Protein AF-A0A6N3X4G0-F1 (afdb_monomer_lite)

pLDDT: mean 87.07, std 10.77, range [44.22, 97.31]

Sequence (84 aa):
MKVLLNLVAVVMGLLLTIVAGLLQPTMAVPTLGGLSLVELPTSGQLAAVLLTSLICGARVGLMTAVAYLAFGLTQLPVFHAGGG

Foldseek 3Di:
DLVVVLVVLLVVLLVQLLVQLVDFDWDFDQDPVGTDTDTDPDTRNVVSLVVSCVPVNVVSSVSSVVVNVVCLVVPDLSHRVGRD

Organism: NCBI:txid1608213

InterPro domains:
  IPR003784 BioY protein [PF02632] (39-84)

Secondary structure (DSSP, 8-state):
-HHHHHHHHHHHHHHHHHHHTT---EEEEEETTEEEEEE-S--THHHHHHHHHHHH-HHHHHHHHHHHHHHHHTT---STT---

Radius of gyration: 15.65 Å; chains: 1; bounding box: 41×20×45 Å

Structure (mmCIF, N/CA/C/O backbone):
data_AF-A0A6N3X4G0-F1
#
_entry.id   AF-A0A6N3X4G0-F1
#
loop_
_atom_site.group_PDB
_atom_site.id
_atom_site.type_symbol
_atom_site.label_atom_id
_atom_site.label_alt_id
_atom_site.label_comp_id
_atom_site.label_asym_id
_atom_site.label_entity_id
_atom_site.label_seq_id
_atom_site.pdbx_PDB_ins_code
_atom_site.Cartn_x
_atom_site.Cartn_y
_atom_site.Cartn_z
_atom_site.occupancy
_atom_site.B_iso_or_equiv
_atom_site.auth_seq_id
_atom_site.auth_comp_id
_atom_site.auth_asym_id
_atom_site.auth_atom_id
_atom_site.pdbx_PDB_model_num
ATOM 1 N N . MET A 1 1 ? -13.060 9.258 19.028 1.00 75.81 1 MET A N 1
ATOM 2 C CA . MET A 1 1 ? -12.239 10.015 18.049 1.00 75.81 1 MET A CA 1
ATOM 3 C C . MET A 1 1 ? -11.163 9.165 17.368 1.00 75.81 1 MET A C 1
ATOM 5 O O . MET A 1 1 ? -11.134 9.146 16.148 1.00 75.81 1 MET A O 1
ATOM 9 N N . LYS A 1 2 ? -10.337 8.401 18.104 1.00 85.44 2 LYS A N 1
ATOM 10 C CA . LYS A 1 2 ? -9.244 7.570 17.540 1.00 85.44 2 LYS A CA 1
ATOM 11 C C . LYS A 1 2 ? -9.662 6.590 16.427 1.00 85.44 2 LYS A C 1
ATOM 13 O O . LYS A 1 2 ? -8.944 6.428 15.452 1.00 85.44 2 LYS A O 1
ATOM 18 N N . VAL A 1 3 ? -10.840 5.975 16.553 1.00 91.50 3 VAL A N 1
ATOM 19 C CA . VAL A 1 3 ? -11.385 5.051 15.538 1.00 91.50 3 VAL A CA 1
ATOM 20 C C . VAL A 1 3 ? -11.638 5.757 14.205 1.00 91.50 3 VAL A C 1
ATOM 22 O O . VAL A 1 3 ? -11.303 5.223 13.156 1.00 91.50 3 VAL A O 1
ATOM 25 N N . LEU A 1 4 ? -12.184 6.972 14.256 1.00 93.12 4 LEU A N 1
ATOM 26 C CA . LEU A 1 4 ? -12.534 7.751 13.071 1.00 93.12 4 LEU A CA 1
ATOM 27 C C . LEU A 1 4 ? -11.270 8.200 12.327 1.00 93.12 4 LEU A C 1
ATOM 29 O O . LEU A 1 4 ? -11.207 8.104 11.109 1.00 93.12 4 LEU A O 1
ATOM 33 N N . LEU A 1 5 ? -10.227 8.577 13.074 1.00 94.12 5 LEU A N 1
ATOM 34 C CA . LEU A 1 5 ? -8.916 8.892 12.508 1.00 94.12 5 LEU A CA 1
ATOM 35 C C . LEU A 1 5 ? -8.289 7.681 11.802 1.00 94.12 5 LEU A C 1
ATOM 37 O O . LEU A 1 5 ? -7.804 7.812 10.684 1.00 94.12 5 LEU A O 1
ATOM 41 N N . ASN A 1 6 ? -8.347 6.497 12.422 1.00 93.88 6 ASN A N 1
ATOM 42 C CA . ASN A 1 6 ? -7.844 5.272 11.800 1.00 93.88 6 ASN A CA 1
ATOM 43 C C . ASN A 1 6 ? -8.625 4.923 10.531 1.00 93.88 6 ASN A C 1
ATOM 45 O O . ASN A 1 6 ? -8.018 4.519 9.550 1.00 93.88 6 ASN A O 1
ATOM 49 N N . LEU A 1 7 ? -9.949 5.096 10.534 1.00 94.38 7 LEU A N 1
ATOM 50 C CA . LEU A 1 7 ? -10.778 4.849 9.356 1.00 94.38 7 LEU A CA 1
ATOM 51 C C . LEU A 1 7 ? -10.395 5.780 8.199 1.00 94.38 7 LEU A C 1
ATOM 53 O O . LEU A 1 7 ? -10.164 5.308 7.091 1.00 94.38 7 LEU A O 1
ATOM 57 N N . VAL A 1 8 ? -10.258 7.081 8.465 1.00 96.50 8 VAL A N 1
ATOM 58 C CA . VAL A 1 8 ? -9.802 8.050 7.457 1.00 96.50 8 V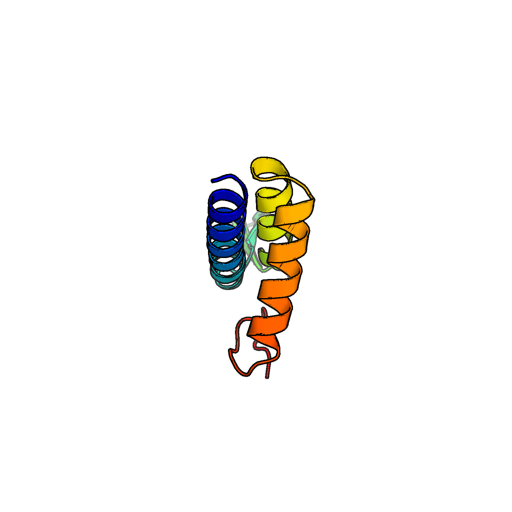AL A CA 1
ATOM 59 C C . VAL A 1 8 ? -8.411 7.679 6.945 1.00 96.50 8 VAL A C 1
ATOM 61 O O . VAL A 1 8 ? -8.184 7.696 5.741 1.00 96.50 8 VAL A O 1
ATOM 64 N N . ALA A 1 9 ? -7.4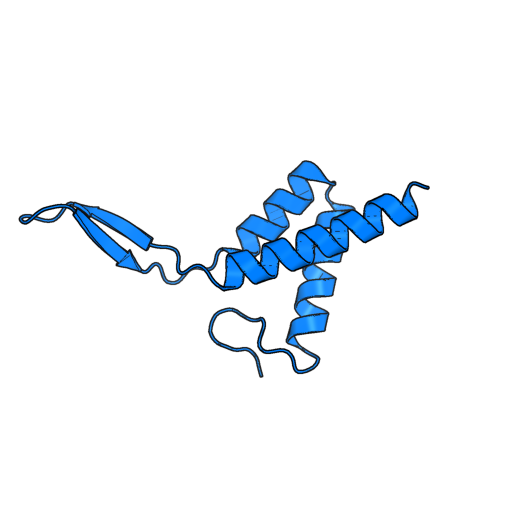98 7.276 7.828 1.00 95.00 9 ALA A N 1
ATOM 65 C CA . ALA A 1 9 ? -6.159 6.853 7.436 1.00 95.00 9 ALA A CA 1
ATOM 66 C C . ALA A 1 9 ? -6.165 5.589 6.557 1.00 95.00 9 ALA A C 1
ATOM 68 O O . ALA A 1 9 ? -5.421 5.537 5.583 1.00 95.00 9 ALA A O 1
ATOM 69 N N . VAL A 1 10 ? -7.032 4.609 6.842 1.00 96.94 10 VAL A N 1
ATOM 70 C CA . VAL A 1 10 ? -7.219 3.425 5.983 1.00 96.94 10 VAL A CA 1
ATOM 71 C C . VAL A 1 10 ? -7.760 3.826 4.612 1.00 96.94 10 VAL A C 1
ATOM 73 O O . VAL A 1 10 ? -7.263 3.340 3.603 1.00 96.94 10 VAL A O 1
ATOM 76 N N . VAL A 1 11 ? -8.746 4.727 4.552 1.00 96.38 11 VAL A N 1
ATOM 77 C CA . VAL A 1 11 ? -9.316 5.198 3.277 1.00 96.38 11 VAL A CA 1
ATOM 78 C C . VAL A 1 11 ? -8.273 5.957 2.456 1.00 96.38 11 VAL A C 1
ATOM 80 O O . VAL A 1 11 ? -8.129 5.706 1.263 1.00 96.38 11 VAL A O 1
ATOM 83 N N . MET A 1 12 ? -7.502 6.842 3.088 1.00 96.94 12 MET A N 1
ATOM 84 C CA . MET A 1 12 ? -6.423 7.572 2.418 1.00 96.94 12 MET A CA 1
ATOM 85 C C . MET A 1 12 ? -5.305 6.635 1.955 1.00 96.94 12 MET A C 1
ATOM 87 O O . MET A 1 12 ? -4.814 6.778 0.838 1.00 96.94 12 MET A O 1
ATOM 91 N N . GLY A 1 13 ? -4.941 5.651 2.780 1.00 96.25 13 GLY A N 1
ATOM 92 C CA . GLY A 1 13 ? -3.992 4.608 2.411 1.00 96.25 13 GLY A CA 1
ATOM 93 C C . GLY A 1 13 ? -4.476 3.790 1.220 1.00 96.25 13 GLY A C 1
ATOM 94 O O . GLY A 1 13 ? -3.712 3.561 0.289 1.00 96.25 13 GLY A O 1
ATOM 95 N N . LEU A 1 14 ? -5.760 3.419 1.206 1.00 95.00 14 LEU A N 1
ATOM 96 C CA . LEU A 1 14 ? -6.376 2.680 0.110 1.00 95.00 14 LEU A CA 1
ATOM 97 C C . LEU A 1 14 ? -6.288 3.488 -1.184 1.00 95.00 14 LEU A C 1
ATOM 99 O O . LEU A 1 14 ? -5.764 2.987 -2.172 1.00 95.00 14 LEU A O 1
ATOM 103 N N . LEU A 1 15 ? -6.726 4.750 -1.172 1.00 94.62 15 LEU A N 1
ATOM 104 C CA . LEU A 1 15 ? -6.640 5.632 -2.339 1.00 94.62 15 LEU A CA 1
ATOM 105 C C . LEU A 1 15 ? -5.198 5.787 -2.832 1.00 94.62 15 LEU A C 1
ATOM 107 O O . LEU A 1 15 ? -4.953 5.711 -4.034 1.00 94.62 15 LEU A O 1
ATOM 111 N N . LEU A 1 16 ? -4.236 5.939 -1.920 1.00 95.25 16 LEU A N 1
ATOM 112 C CA . LEU A 1 16 ? -2.821 6.000 -2.271 1.00 95.25 16 LEU A CA 1
ATOM 113 C C . LEU A 1 16 ? -2.342 4.701 -2.935 1.00 95.25 16 LEU A C 1
ATOM 115 O O . LEU A 1 16 ? -1.626 4.764 -3.932 1.00 95.25 16 LEU A O 1
ATOM 119 N N . THR A 1 17 ? -2.746 3.534 -2.423 1.00 93.56 17 THR A N 1
ATOM 120 C CA . THR A 1 17 ? -2.437 2.233 -3.035 1.00 93.56 17 THR A CA 1
ATOM 121 C C . THR A 1 17 ? -2.990 2.147 -4.451 1.00 93.56 17 THR A C 1
ATOM 123 O O . THR A 1 17 ? -2.263 1.748 -5.355 1.00 93.56 17 THR A O 1
ATOM 126 N N . ILE A 1 18 ? -4.229 2.586 -4.672 1.00 90.75 18 ILE A N 1
ATOM 127 C CA . ILE A 1 18 ? -4.853 2.598 -6.000 1.00 90.75 18 ILE A CA 1
ATOM 128 C C . ILE A 1 18 ? -4.094 3.522 -6.954 1.00 90.75 18 ILE A C 1
ATOM 130 O O . ILE A 1 18 ? -3.766 3.113 -8.061 1.00 90.75 18 ILE A O 1
ATOM 134 N N . VAL A 1 19 ? -3.749 4.737 -6.523 1.00 90.44 19 VAL A N 1
ATOM 135 C CA . VAL A 1 19 ? -3.006 5.702 -7.353 1.00 90.44 19 VAL A CA 1
ATOM 136 C C . VAL A 1 19 ? -1.596 5.202 -7.673 1.00 90.44 19 VAL A C 1
ATOM 138 O O . VAL A 1 19 ? -1.151 5.300 -8.813 1.00 90.44 19 VAL A O 1
ATOM 141 N N . ALA A 1 20 ? -0.906 4.589 -6.710 1.00 89.94 20 ALA A N 1
ATOM 142 C CA . ALA A 1 20 ? 0.371 3.915 -6.952 1.00 89.94 20 ALA A CA 1
ATOM 143 C C . ALA A 1 20 ? 0.227 2.675 -7.866 1.00 89.94 20 ALA A C 1
ATOM 145 O O . ALA A 1 20 ? 1.201 2.190 -8.443 1.00 89.94 20 ALA A O 1
ATOM 146 N N . GLY A 1 21 ? -1.006 2.182 -8.003 1.00 86.31 21 GLY A N 1
ATOM 147 C CA . GLY A 1 21 ? -1.492 1.230 -8.997 1.00 86.31 21 GLY A CA 1
ATOM 148 C C . GLY A 1 21 ? -1.484 1.727 -10.442 1.00 86.31 21 GLY A C 1
ATOM 149 O O . GLY A 1 21 ? -1.417 0.934 -11.367 1.00 86.31 21 GLY A O 1
ATOM 150 N N . LEU A 1 22 ? -1.569 3.037 -10.654 1.00 83.31 22 LEU A N 1
ATOM 151 C CA . LEU A 1 22 ? -1.707 3.627 -11.990 1.00 83.31 22 LEU A CA 1
ATOM 152 C C . LEU A 1 22 ? -0.368 4.086 -12.575 1.00 83.31 22 LEU A C 1
ATOM 154 O O . LEU A 1 22 ? -0.280 4.416 -13.754 1.00 83.31 22 LEU A O 1
ATOM 158 N N . LEU A 1 23 ? 0.672 4.135 -11.745 1.00 80.38 23 LEU A N 1
ATOM 159 C CA . LEU A 1 23 ? 2.010 4.554 -12.134 1.00 80.38 23 LEU A CA 1
ATOM 160 C C . LEU A 1 23 ? 2.839 3.319 -12.487 1.00 80.38 23 LEU A C 1
ATOM 162 O O . LEU A 1 23 ? 3.100 2.490 -11.615 1.00 80.38 23 LEU A O 1
ATOM 166 N N . GLN A 1 24 ? 3.272 3.225 -13.745 1.00 78.31 24 GLN A N 1
ATOM 167 C CA . GLN A 1 24 ? 4.252 2.237 -14.200 1.00 78.31 24 GLN A CA 1
ATOM 168 C C . GLN A 1 24 ? 5.634 2.653 -13.668 1.00 78.31 24 GLN A C 1
ATOM 170 O O . GLN A 1 24 ? 6.141 3.707 -14.066 1.00 78.31 24 GLN A O 1
ATOM 175 N N . PRO A 1 25 ? 6.264 1.899 -12.750 1.00 81.31 25 PRO A N 1
ATOM 176 C CA . PRO A 1 25 ? 7.597 2.242 -12.284 1.00 81.31 25 PRO A CA 1
ATOM 177 C C . PRO A 1 25 ? 8.595 2.082 -13.432 1.00 81.31 25 PRO A C 1
ATOM 179 O O . PRO A 1 25 ? 8.702 1.017 -14.034 1.00 81.31 25 PRO A O 1
ATOM 182 N N . THR A 1 26 ? 9.348 3.136 -13.725 1.00 83.69 26 THR A N 1
ATOM 183 C CA . THR A 1 26 ? 10.387 3.125 -14.759 1.00 83.69 26 THR A CA 1
ATOM 184 C C . THR A 1 26 ? 11.741 3.435 -14.147 1.00 83.69 26 THR A C 1
ATOM 186 O O . THR A 1 26 ? 11.871 4.376 -13.363 1.00 83.69 26 THR A O 1
ATOM 189 N N . MET A 1 27 ? 12.764 2.688 -14.540 1.00 85.56 27 MET A N 1
ATOM 190 C CA . MET A 1 27 ? 14.149 2.953 -14.177 1.00 85.56 27 MET A CA 1
ATOM 191 C C . MET A 1 27 ? 14.871 3.596 -15.359 1.00 85.56 27 MET A C 1
ATOM 193 O O . MET A 1 27 ? 14.823 3.087 -16.476 1.00 85.56 27 MET A O 1
ATOM 197 N N . ALA A 1 28 ? 15.555 4.712 -15.117 1.00 87.62 28 ALA A N 1
ATOM 198 C CA . ALA A 1 28 ? 16.425 5.320 -16.114 1.00 87.62 28 ALA A CA 1
ATOM 199 C C . ALA A 1 28 ? 17.746 4.538 -16.173 1.00 87.62 28 ALA A C 1
ATOM 201 O O . ALA A 1 28 ? 18.506 4.516 -15.205 1.00 87.62 28 ALA A O 1
ATOM 202 N N . VAL A 1 29 ? 18.009 3.886 -17.303 1.00 87.81 29 VAL A N 1
ATOM 203 C CA . VAL A 1 29 ? 19.221 3.105 -17.555 1.00 87.81 29 VAL A CA 1
ATOM 204 C C . VAL A 1 29 ? 20.110 3.865 -18.542 1.00 87.81 29 VAL A C 1
ATOM 206 O O . VAL A 1 29 ? 19.636 4.270 -19.608 1.00 87.81 29 VAL A O 1
ATOM 209 N N . PRO A 1 30 ? 21.397 4.081 -18.221 1.00 84.56 30 PRO A N 1
ATOM 210 C CA . PRO A 1 30 ? 22.333 4.686 -19.1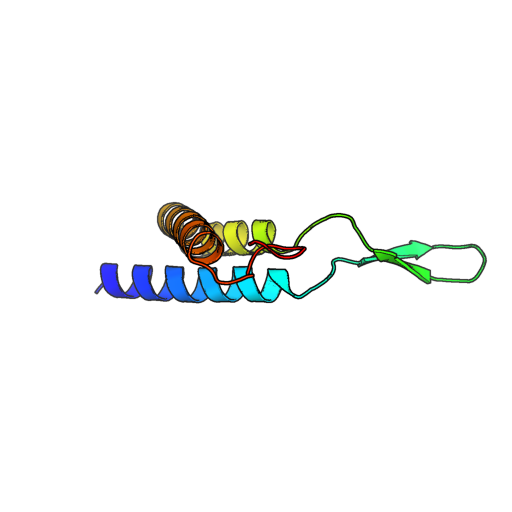54 1.00 84.56 30 PRO A CA 1
ATOM 211 C C . PRO A 1 30 ? 22.630 3.725 -20.312 1.00 84.56 30 PRO A C 1
ATOM 213 O O . PRO A 1 30 ? 22.978 2.563 -20.114 1.00 84.56 30 PRO A O 1
ATOM 216 N N . THR A 1 31 ? 22.506 4.231 -21.533 1.00 85.88 31 THR A N 1
ATOM 217 C CA . THR A 1 31 ? 22.820 3.542 -22.788 1.00 85.88 31 THR A CA 1
ATOM 218 C C . THR A 1 31 ? 23.848 4.354 -23.574 1.00 85.88 31 THR A C 1
ATOM 220 O O . THR A 1 31 ? 24.055 5.537 -23.302 1.00 85.88 31 THR A O 1
ATOM 223 N N . LEU A 1 32 ? 24.480 3.742 -24.581 1.00 79.69 32 LEU A N 1
ATOM 224 C CA . LEU A 1 32 ? 25.469 4.409 -25.444 1.00 79.69 32 LEU A CA 1
ATOM 225 C C . LEU A 1 32 ? 24.922 5.670 -26.150 1.00 79.69 32 LEU A C 1
ATOM 227 O O . LEU A 1 32 ? 25.711 6.502 -26.585 1.00 79.69 32 LEU A O 1
ATOM 231 N N . GLY A 1 33 ? 23.594 5.824 -26.242 1.00 83.44 33 GLY A N 1
ATOM 232 C CA . GLY A 1 33 ? 22.914 6.981 -26.835 1.00 83.44 33 GLY A CA 1
ATOM 233 C C . GLY A 1 33 ? 22.229 7.929 -25.840 1.00 83.44 33 GLY A C 1
ATOM 234 O O . GLY A 1 33 ? 21.523 8.829 -26.284 1.00 83.44 33 GLY A O 1
ATOM 235 N N . GLY A 1 34 ? 22.392 7.744 -24.522 1.00 87.00 34 GLY A N 1
ATOM 236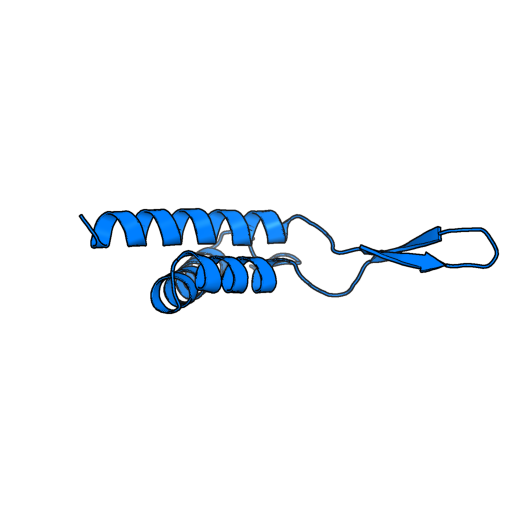 C CA . GLY A 1 34 ? 21.751 8.574 -23.488 1.00 87.00 34 GLY A CA 1
ATOM 237 C C . GLY A 1 34 ? 20.982 7.771 -22.433 1.00 87.00 34 GLY A C 1
ATOM 238 O O . GLY A 1 34 ? 21.218 6.578 -22.250 1.00 87.00 34 GLY A O 1
ATOM 239 N N . LEU A 1 35 ? 20.064 8.418 -21.709 1.00 86.06 35 LEU A N 1
ATOM 240 C CA . LEU A 1 35 ? 19.215 7.761 -20.707 1.00 86.06 35 LEU A CA 1
ATOM 241 C C . LEU A 1 35 ? 17.980 7.146 -21.376 1.00 86.06 35 LEU A C 1
ATOM 243 O O . LEU A 1 35 ? 17.171 7.865 -21.954 1.00 86.06 35 LEU A O 1
ATOM 247 N N . SER A 1 36 ? 17.820 5.828 -21.259 1.00 86.00 36 SER A N 1
ATOM 248 C CA . SER A 1 36 ? 16.607 5.121 -21.676 1.00 86.00 36 SER A CA 1
ATOM 249 C C . SER A 1 36 ? 15.767 4.790 -20.449 1.00 86.00 36 SER A C 1
ATOM 251 O O . SER A 1 36 ? 16.294 4.261 -19.473 1.00 86.00 36 SER A O 1
ATOM 253 N N . LEU A 1 37 ? 14.463 5.062 -20.484 1.00 85.50 37 LEU A N 1
ATOM 254 C CA . LEU A 1 37 ? 13.553 4.579 -19.447 1.00 85.50 37 LEU A CA 1
ATOM 255 C C . LEU A 1 37 ? 13.178 3.128 -19.748 1.00 85.50 37 LEU A C 1
ATOM 257 O O . LEU A 1 37 ? 12.711 2.818 -20.841 1.00 85.50 37 LEU A O 1
ATOM 261 N N . VAL A 1 38 ? 13.405 2.245 -18.783 1.00 85.25 38 VAL A N 1
ATOM 262 C CA . VAL A 1 38 ? 13.015 0.835 -18.832 1.00 85.25 38 VAL A CA 1
ATOM 263 C C . VAL A 1 38 ? 11.902 0.622 -17.818 1.00 85.25 38 VAL A C 1
ATOM 265 O O . VAL A 1 38 ? 12.060 0.957 -16.643 1.00 85.25 38 VAL A O 1
ATOM 268 N N . GLU A 1 39 ? 10.774 0.079 -18.264 1.00 83.12 39 GLU A N 1
ATOM 269 C CA . GLU A 1 39 ? 9.667 -0.287 -17.382 1.00 83.12 39 GLU A CA 1
ATOM 270 C C . GLU A 1 39 ? 10.068 -1.462 -16.487 1.00 83.12 39 GLU A C 1
ATOM 272 O O . GLU A 1 39 ? 10.621 -2.462 -16.951 1.00 83.12 39 GLU A O 1
ATOM 277 N N . LEU A 1 40 ? 9.813 -1.337 -15.187 1.00 80.38 40 LEU A N 1
ATOM 278 C CA . LEU A 1 40 ? 10.044 -2.411 -14.234 1.00 80.38 40 LEU A CA 1
ATOM 279 C C . LEU A 1 40 ? 8.796 -3.298 -14.134 1.00 80.38 40 LEU A C 1
ATOM 281 O O . LEU A 1 40 ? 7.686 -2.771 -14.063 1.00 80.38 40 LEU A O 1
ATOM 285 N N . PRO A 1 41 ? 8.954 -4.631 -14.014 1.00 79.94 41 PRO A N 1
ATOM 286 C CA . PRO A 1 41 ? 7.853 -5.559 -13.760 1.00 79.94 41 PRO A CA 1
ATOM 287 C C . PRO A 1 41 ? 7.427 -5.507 -12.282 1.00 79.94 41 PRO A C 1
ATOM 289 O O . PRO A 1 41 ? 7.293 -6.529 -11.611 1.00 79.94 41 PRO A O 1
ATOM 292 N N . THR A 1 42 ? 7.304 -4.304 -11.728 1.00 81.12 42 THR A N 1
ATOM 293 C CA . THR A 1 42 ? 6.963 -4.062 -10.330 1.00 81.12 42 THR A CA 1
ATOM 294 C C . THR A 1 42 ? 5.882 -3.001 -10.228 1.00 81.12 42 THR A C 1
ATOM 296 O O . THR A 1 42 ? 5.510 -2.341 -11.192 1.00 81.12 42 THR A O 1
ATOM 299 N N . SER A 1 43 ? 5.330 -2.880 -9.029 1.00 85.50 43 SER A N 1
ATOM 300 C CA . SER A 1 43 ? 4.083 -2.184 -8.773 1.00 85.50 43 SER A CA 1
ATOM 301 C C . SER A 1 43 ? 4.282 -1.232 -7.594 1.00 85.50 43 SER A C 1
ATOM 303 O O . SER A 1 43 ? 4.862 -1.605 -6.570 1.00 85.50 43 SER A O 1
ATOM 305 N N . GLY A 1 44 ? 3.804 0.009 -7.713 1.00 88.94 44 GLY A N 1
ATOM 306 C CA . GLY A 1 44 ? 3.866 0.989 -6.622 1.00 88.94 44 GLY A CA 1
ATOM 307 C C . GLY A 1 44 ? 2.944 0.664 -5.437 1.00 88.94 44 GLY A C 1
ATOM 308 O O . GLY A 1 44 ? 3.058 1.280 -4.376 1.00 88.94 44 GLY A O 1
ATOM 309 N N . GLN A 1 45 ? 2.042 -0.313 -5.581 1.00 90.81 45 GLN A N 1
ATOM 310 C CA . GLN A 1 45 ? 0.997 -0.613 -4.596 1.00 90.81 45 GLN A CA 1
ATOM 311 C C . GLN A 1 45 ? 1.568 -1.043 -3.244 1.00 90.81 45 GLN A C 1
ATOM 313 O O . GLN A 1 45 ? 1.127 -0.554 -2.203 1.00 90.81 45 GLN A O 1
ATOM 318 N N . LEU A 1 46 ? 2.585 -1.911 -3.241 1.00 91.50 46 LEU A N 1
ATOM 319 C CA . LEU A 1 46 ? 3.202 -2.368 -1.995 1.00 91.50 46 LEU A CA 1
ATOM 320 C C . LEU A 1 46 ? 3.888 -1.213 -1.252 1.00 91.50 46 LEU A C 1
ATOM 322 O O . LEU A 1 46 ? 3.734 -1.082 -0.039 1.00 91.50 46 LEU A O 1
ATOM 326 N N . ALA A 1 47 ? 4.595 -0.343 -1.978 1.00 92.44 47 ALA A N 1
ATOM 327 C CA . ALA A 1 47 ? 5.244 0.828 -1.396 1.00 92.44 47 ALA A CA 1
ATOM 328 C C . ALA A 1 47 ? 4.227 1.773 -0.732 1.00 92.44 47 ALA A C 1
ATOM 330 O O . ALA A 1 47 ? 4.466 2.243 0.379 1.00 92.44 47 ALA A O 1
ATOM 331 N N . ALA A 1 48 ? 3.063 1.987 -1.352 1.00 94.88 48 ALA A N 1
ATOM 332 C CA . ALA A 1 48 ? 1.983 2.788 -0.775 1.00 94.88 48 ALA A CA 1
ATOM 333 C C . ALA A 1 48 ? 1.425 2.202 0.536 1.00 94.88 48 ALA A C 1
ATOM 335 O O . ALA A 1 48 ? 1.204 2.938 1.502 1.00 94.88 48 ALA A O 1
ATOM 336 N N . VAL A 1 49 ? 1.235 0.880 0.610 1.00 95.75 49 VAL A N 1
ATOM 337 C CA . VAL A 1 49 ? 0.792 0.205 1.845 1.00 95.75 49 VAL A CA 1
ATOM 338 C C . VAL A 1 49 ? 1.843 0.340 2.950 1.00 95.75 49 VAL A C 1
ATOM 340 O O . VAL A 1 49 ? 1.505 0.669 4.089 1.00 95.75 49 VAL A O 1
ATOM 343 N N . LEU A 1 50 ? 3.124 0.137 2.625 1.00 96.31 50 LEU A N 1
ATOM 344 C CA . LEU A 1 50 ? 4.223 0.279 3.585 1.00 96.31 50 LEU A CA 1
ATOM 345 C C . LEU A 1 50 ? 4.361 1.720 4.088 1.00 96.31 50 LEU A C 1
ATOM 347 O O . LEU A 1 50 ? 4.536 1.934 5.286 1.00 96.31 50 LEU A O 1
ATOM 351 N N . LEU A 1 51 ? 4.209 2.708 3.206 1.00 96.50 51 LEU A N 1
ATOM 352 C CA . LEU A 1 51 ? 4.226 4.123 3.573 1.00 96.50 51 LEU A CA 1
ATOM 353 C C . LEU A 1 51 ? 3.044 4.476 4.486 1.00 96.50 51 LEU A C 1
ATOM 355 O O . LEU A 1 51 ? 3.222 5.153 5.497 1.00 96.50 51 LEU A O 1
ATOM 359 N N . THR A 1 52 ? 1.858 3.934 4.205 1.00 96.62 52 THR A N 1
ATOM 360 C CA . THR A 1 52 ? 0.686 4.075 5.084 1.00 96.62 52 THR A CA 1
ATOM 361 C C . THR A 1 52 ? 0.947 3.458 6.461 1.00 96.62 52 THR A C 1
ATOM 363 O O . THR A 1 52 ? 0.645 4.066 7.487 1.00 96.62 52 THR A O 1
ATOM 366 N N . SER A 1 53 ? 1.562 2.273 6.510 1.00 96.62 53 SER A N 1
ATOM 367 C CA . SER A 1 53 ? 1.955 1.616 7.760 1.00 96.62 53 SER A CA 1
ATOM 368 C C . SER A 1 53 ? 2.982 2.429 8.552 1.00 96.62 53 SER A C 1
ATOM 370 O O . SER A 1 53 ? 2.919 2.465 9.780 1.00 96.62 53 SER A O 1
ATOM 372 N N . LEU A 1 54 ? 3.928 3.071 7.866 1.00 97.31 54 LEU A N 1
ATOM 373 C CA . LEU A 1 54 ? 4.965 3.889 8.490 1.00 97.31 54 LEU A CA 1
ATOM 374 C C . LEU A 1 54 ? 4.376 5.155 9.127 1.00 97.31 54 LEU A C 1
ATOM 376 O O . LEU A 1 54 ? 4.741 5.500 10.246 1.00 97.31 54 LEU A O 1
ATOM 380 N N . ILE A 1 55 ? 3.451 5.826 8.436 1.00 96.62 55 ILE A N 1
ATOM 381 C CA . ILE A 1 55 ? 2.872 7.102 8.885 1.00 96.62 55 ILE A CA 1
ATOM 382 C C . ILE A 1 55 ? 1.755 6.885 9.912 1.00 96.62 55 ILE A C 1
ATOM 384 O O . ILE A 1 55 ? 1.687 7.582 10.922 1.00 96.62 55 ILE A O 1
ATOM 388 N N . CYS A 1 56 ? 0.862 5.927 9.660 1.00 94.56 56 CYS A N 1
ATOM 389 C CA . CYS A 1 56 ? -0.365 5.735 10.440 1.00 94.56 56 CYS A CA 1
ATOM 390 C C . CYS A 1 56 ? -0.309 4.522 11.387 1.00 94.56 56 CYS A C 1
ATOM 392 O O . CYS A 1 56 ? -1.244 4.291 12.157 1.00 94.56 56 CYS A O 1
ATOM 394 N N . GLY A 1 57 ? 0.785 3.757 11.356 1.00 95.75 57 GLY A N 1
ATOM 395 C CA . GLY A 1 57 ? 1.027 2.584 12.193 1.00 95.75 57 GLY A CA 1
ATOM 396 C C . GLY A 1 57 ? 0.623 1.254 11.544 1.00 95.75 57 GLY A C 1
ATOM 397 O O . GLY A 1 57 ? -0.256 1.180 10.682 1.00 95.75 57 GLY A O 1
ATOM 398 N N . ALA A 1 58 ? 1.228 0.165 12.032 1.00 95.06 58 ALA A N 1
ATOM 399 C CA . ALA A 1 58 ? 1.094 -1.186 11.469 1.00 95.06 58 ALA A CA 1
ATOM 400 C C . ALA A 1 58 ? -0.356 -1.678 11.337 1.00 95.06 58 ALA A C 1
ATOM 402 O O . ALA A 1 58 ? -0.711 -2.338 10.363 1.00 95.06 58 ALA A O 1
ATOM 403 N N . ARG A 1 59 ? -1.226 -1.325 12.292 1.00 95.38 59 ARG A N 1
ATOM 404 C CA . ARG A 1 59 ? -2.640 -1.726 12.259 1.00 95.38 59 ARG A CA 1
ATOM 405 C C . ARG A 1 59 ? -3.394 -1.100 11.084 1.00 95.38 59 ARG A C 1
ATOM 407 O O . ARG A 1 59 ? -4.185 -1.784 10.443 1.00 95.38 59 ARG A O 1
ATOM 414 N N . VAL A 1 60 ? -3.150 0.183 10.815 1.00 96.00 60 VAL A N 1
ATOM 415 C CA . VAL A 1 60 ? -3.766 0.908 9.694 1.00 96.00 60 VAL A CA 1
ATOM 416 C C . VAL A 1 60 ? -3.207 0.391 8.371 1.00 96.00 60 VAL A C 1
ATOM 418 O O . VAL A 1 60 ? -3.977 0.161 7.442 1.00 96.00 60 VAL A O 1
ATOM 421 N N . GLY A 1 61 ? -1.899 0.123 8.306 1.00 95.81 61 GLY A N 1
ATOM 422 C CA . GLY A 1 61 ? -1.272 -0.511 7.144 1.00 95.81 61 GLY A CA 1
ATOM 423 C C . GLY A 1 61 ? -1.900 -1.864 6.798 1.00 95.81 61 GLY A C 1
ATOM 424 O O . GLY A 1 61 ? -2.303 -2.084 5.659 1.00 95.81 61 GLY A O 1
ATOM 425 N N . LEU A 1 62 ? -2.082 -2.738 7.796 1.00 97.12 62 LEU A N 1
ATOM 426 C CA . LEU A 1 62 ? -2.756 -4.028 7.612 1.00 97.12 62 LEU A CA 1
ATOM 427 C C . LEU A 1 62 ? -4.192 -3.844 7.111 1.00 97.12 62 LEU A C 1
ATOM 429 O O . LEU A 1 62 ? -4.585 -4.468 6.130 1.00 97.12 62 LEU A O 1
ATOM 433 N N . MET A 1 63 ? -4.974 -2.970 7.752 1.00 97.00 63 MET A N 1
ATOM 434 C CA . MET A 1 63 ? -6.354 -2.702 7.333 1.00 97.00 63 MET A CA 1
ATOM 435 C C . MET A 1 63 ? -6.435 -2.144 5.909 1.00 97.00 63 MET A C 1
ATOM 437 O O . MET A 1 63 ? -7.356 -2.492 5.180 1.00 97.00 63 MET A O 1
ATOM 441 N N . THR A 1 64 ? -5.457 -1.339 5.496 1.00 96.75 64 THR A N 1
ATOM 442 C CA . THR A 1 64 ? -5.343 -0.817 4.128 1.00 96.75 64 THR A CA 1
ATOM 443 C C . THR A 1 64 ? -5.110 -1.941 3.122 1.00 96.75 64 THR A C 1
ATOM 445 O O . THR A 1 64 ? -5.806 -2.006 2.113 1.00 96.75 64 THR A O 1
ATOM 448 N N . ALA A 1 65 ? -4.197 -2.873 3.418 1.00 94.81 6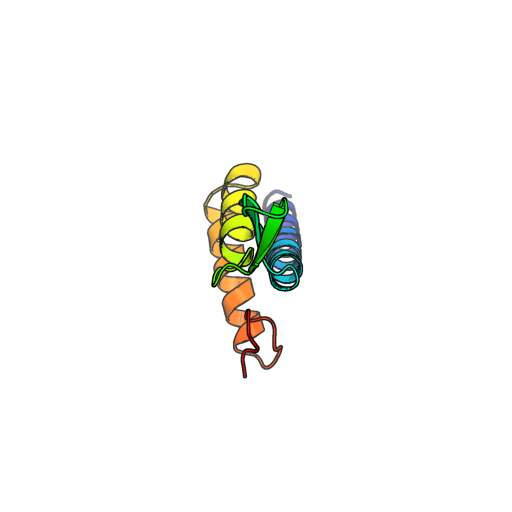5 ALA A N 1
ATOM 449 C CA . ALA A 1 65 ? -3.952 -4.039 2.570 1.00 94.81 65 ALA A CA 1
ATOM 450 C C . ALA A 1 65 ? -5.201 -4.925 2.438 1.00 94.81 65 ALA A C 1
ATOM 452 O O . ALA A 1 65 ? -5.559 -5.340 1.338 1.00 94.81 65 ALA A O 1
ATOM 453 N N . VAL A 1 66 ? -5.897 -5.174 3.553 1.00 95.50 66 VAL A N 1
ATOM 454 C CA . VAL A 1 66 ? -7.146 -5.948 3.560 1.00 95.50 66 VAL A CA 1
ATOM 455 C C . VAL A 1 66 ? -8.239 -5.234 2.767 1.00 95.50 66 VAL A C 1
ATOM 457 O O . VAL A 1 66 ? -8.910 -5.872 1.962 1.00 95.50 66 VAL A O 1
ATOM 460 N N . ALA A 1 67 ? -8.403 -3.921 2.949 1.00 93.69 67 ALA A N 1
ATOM 461 C CA . ALA A 1 67 ? -9.381 -3.128 2.208 1.00 93.69 67 ALA A CA 1
ATOM 462 C C . ALA A 1 67 ? -9.096 -3.143 0.702 1.00 93.69 67 ALA A C 1
ATOM 464 O O . ALA A 1 67 ? -10.021 -3.289 -0.091 1.00 93.69 67 ALA A O 1
ATOM 465 N N . TYR A 1 68 ? -7.823 -3.048 0.317 1.00 92.06 68 TYR A N 1
ATOM 466 C CA . TYR A 1 68 ? -7.391 -3.108 -1.073 1.00 92.06 68 TYR A CA 1
ATOM 467 C C . TYR A 1 68 ? -7.685 -4.467 -1.717 1.00 92.06 68 TYR A C 1
ATOM 469 O O . TYR A 1 68 ? -8.273 -4.522 -2.796 1.00 92.06 68 TYR A O 1
ATOM 477 N N . LEU A 1 69 ? -7.351 -5.564 -1.030 1.00 90.94 69 LEU A N 1
ATOM 478 C CA . LE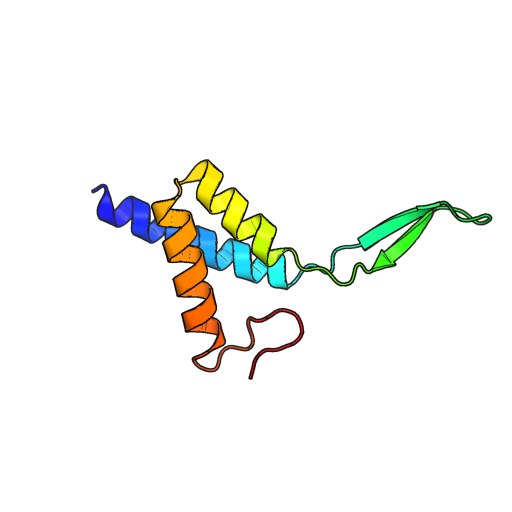U A 1 69 ? -7.675 -6.917 -1.486 1.00 90.94 69 LEU A CA 1
ATOM 479 C C . LEU A 1 69 ? -9.187 -7.128 -1.594 1.00 90.94 69 LEU A C 1
ATOM 481 O O . LEU A 1 69 ? -9.655 -7.653 -2.598 1.00 90.94 69 LEU A O 1
ATOM 485 N N . ALA A 1 70 ? -9.952 -6.688 -0.592 1.00 90.94 70 ALA A N 1
ATOM 486 C CA . ALA A 1 70 ? -11.405 -6.775 -0.623 1.00 90.94 70 ALA A CA 1
ATOM 487 C C . ALA A 1 70 ? -11.976 -6.029 -1.838 1.00 90.94 70 ALA A C 1
ATOM 489 O O . ALA A 1 70 ? -12.744 -6.619 -2.589 1.00 90.94 70 ALA A O 1
ATOM 490 N N . PHE A 1 71 ? -11.537 -4.789 -2.085 1.00 88.44 71 PHE A N 1
ATOM 491 C CA . PHE A 1 71 ? -11.972 -3.991 -3.237 1.00 88.44 71 PHE A CA 1
ATOM 492 C C . PHE A 1 71 ? -11.645 -4.649 -4.582 1.00 88.44 71 PHE A C 1
ATOM 494 O O . PHE A 1 71 ? -12.504 -4.698 -5.463 1.00 88.44 71 PHE A O 1
ATOM 501 N N . GLY A 1 72 ? -10.421 -5.164 -4.734 1.00 85.75 72 GLY A N 1
ATOM 502 C CA . GLY A 1 72 ? -9.987 -5.824 -5.966 1.00 85.75 72 GLY A CA 1
ATOM 503 C C . GLY A 1 72 ? -10.716 -7.142 -6.243 1.00 85.75 72 GLY A C 1
ATOM 504 O O . GLY A 1 72 ? -10.948 -7.484 -7.395 1.00 85.75 72 GLY A O 1
ATOM 505 N N . LEU A 1 73 ? -11.142 -7.866 -5.203 1.00 85.06 73 LEU A N 1
ATOM 506 C CA . LEU A 1 73 ? -11.915 -9.106 -5.354 1.00 85.06 73 LEU A CA 1
ATOM 507 C C . LEU A 1 73 ? -13.410 -8.854 -5.622 1.00 85.06 73 LEU A C 1
ATOM 509 O O . LEU A 1 73 ? -14.084 -9.702 -6.204 1.00 85.06 73 LEU A O 1
ATOM 513 N N . THR A 1 74 ? -13.947 -7.697 -5.224 1.00 80.44 74 THR A N 1
ATOM 514 C CA . THR A 1 74 ? -15.376 -7.356 -5.352 1.00 80.44 74 THR A CA 1
ATOM 515 C C . THR A 1 74 ? -15.750 -6.677 -6.674 1.00 80.44 74 THR A C 1
ATOM 517 O O . THR A 1 74 ? -16.710 -5.916 -6.692 1.00 80.44 74 THR A O 1
ATOM 520 N N . GLN A 1 75 ? -15.062 -6.977 -7.784 1.00 64.12 75 GLN A N 1
ATOM 521 C CA . GLN A 1 75 ? -15.379 -6.517 -9.157 1.00 64.12 75 GLN A CA 1
ATOM 522 C C . GLN A 1 75 ? -14.829 -5.143 -9.582 1.00 64.12 75 GLN A C 1
ATOM 524 O O . GLN A 1 75 ? -15.144 -4.693 -10.684 1.00 64.12 75 GLN A O 1
ATOM 529 N N . LEU A 1 76 ? -14.006 -4.461 -8.775 1.00 67.88 76 LEU A N 1
ATOM 530 C CA . LEU A 1 76 ? -13.258 -3.311 -9.292 1.00 67.88 76 LEU A CA 1
ATOM 531 C C . LEU A 1 76 ? -11.890 -3.777 -9.820 1.00 67.88 76 LEU A C 1
ATOM 533 O O . LEU A 1 76 ? -11.141 -4.390 -9.060 1.00 67.88 76 LEU A O 1
ATOM 537 N N . PRO A 1 77 ? -11.514 -3.458 -11.075 1.00 69.25 77 PRO A N 1
ATOM 538 C CA . PRO A 1 77 ? -10.210 -3.806 -11.635 1.00 69.25 77 PRO A CA 1
ATOM 539 C C . PRO A 1 77 ? -9.126 -2.876 -11.079 1.00 69.25 77 PRO A C 1
ATOM 541 O O . PRO A 1 77 ? -8.605 -2.005 -11.769 1.00 69.25 77 PRO A O 1
ATOM 544 N N . VAL A 1 78 ? -8.821 -3.031 -9.790 1.00 72.50 78 VAL A N 1
ATOM 545 C CA . VAL A 1 78 ? -7.856 -2.188 -9.068 1.00 72.50 78 VAL A CA 1
ATOM 546 C C . VAL A 1 78 ? -6.466 -2.819 -8.995 1.00 72.50 78 VAL A C 1
ATOM 548 O O . VAL A 1 78 ? -5.489 -2.130 -8.695 1.00 72.50 78 VAL A O 1
ATOM 551 N N . PHE A 1 79 ? -6.364 -4.125 -9.265 1.00 77.75 79 PHE A N 1
ATOM 552 C CA . PHE A 1 79 ? -5.080 -4.813 -9.307 1.00 77.75 79 PHE A CA 1
ATOM 553 C C . PHE A 1 79 ? -4.219 -4.295 -10.455 1.00 77.75 79 PHE A C 1
ATOM 555 O O . PHE A 1 79 ? -4.700 -4.040 -11.560 1.00 77.75 79 PHE A O 1
ATOM 562 N N . HIS A 1 80 ? -2.924 -4.150 -10.168 1.00 65.88 80 HIS A N 1
ATOM 563 C CA . HIS A 1 80 ? -1.918 -3.900 -11.196 1.00 65.88 80 HIS A CA 1
ATOM 564 C C . HIS A 1 80 ? -2.023 -5.007 -12.256 1.00 65.88 80 HIS A C 1
ATOM 566 O O . HIS A 1 80 ? -2.076 -6.182 -11.897 1.00 65.88 80 HIS A O 1
ATOM 572 N N . ALA A 1 81 ? -2.080 -4.613 -13.533 1.00 64.81 81 ALA A N 1
ATOM 573 C CA . ALA A 1 81 ? -2.369 -5.452 -14.709 1.00 64.81 81 ALA A CA 1
ATOM 574 C C . ALA A 1 81 ? -3.831 -5.918 -14.918 1.00 64.81 81 ALA A C 1
ATOM 576 O O . ALA A 1 81 ? -4.092 -6.679 -15.847 1.00 64.81 81 ALA A O 1
ATOM 577 N N . GLY A 1 82 ? -4.791 -5.408 -14.140 1.00 58.69 82 GLY A N 1
ATOM 578 C CA . GLY A 1 82 ? -6.203 -5.772 -14.265 1.00 58.69 82 GLY A CA 1
ATOM 579 C C . GLY A 1 82 ? -6.532 -7.014 -13.438 1.00 58.69 82 GLY A C 1
ATOM 580 O O . GLY A 1 82 ? -5.941 -8.077 -13.598 1.00 58.69 82 GLY A O 1
ATOM 581 N N . GLY A 1 83 ? -7.467 -6.850 -12.505 1.00 50.19 83 GLY A N 1
ATOM 582 C CA . GLY A 1 83 ? -7.932 -7.899 -11.605 1.00 50.19 83 GLY A CA 1
ATOM 583 C C . GLY A 1 83 ? -9.423 -8.119 -11.764 1.00 50.19 83 GLY A C 1
ATOM 584 O O . GLY A 1 83 ? -10.194 -7.247 -11.370 1.00 50.19 83 GLY A O 1
ATOM 585 N N . GLY A 1 84 ? -9.794 -9.256 -12.349 1.00 44.22 84 GLY A N 1
ATOM 586 C CA . GLY A 1 84 ? -11.164 -9.686 -12.630 1.00 44.22 84 GLY A CA 1
ATOM 587 C C . GLY A 1 84 ? -11.155 -10.902 -13.536 1.00 44.22 84 GLY A C 1
ATOM 588 O O . GLY A 1 84 ? -10.632 -10.761 -14.661 1.00 44.22 84 GLY A O 1
#